Protein AF-A0A1I1V6S9-F1 (afdb_monomer_lite)

InterPro domains:
  IPR036291 NAD(P)-binding domain superfamily [SSF51735] (15-82)

Structure (mmCIF, N/CA/C/O backbone):
data_AF-A0A1I1V6S9-F1
#
_entry.id   AF-A0A1I1V6S9-F1
#
loop_
_atom_site.group_PDB
_atom_site.id
_atom_site.type_symbol
_atom_site.label_atom_id
_atom_site.label_alt_id
_atom_site.label_comp_id
_atom_site.label_asym_id
_atom_site.label_entity_id
_atom_site.label_seq_id
_atom_site.pdbx_PDB_ins_code
_atom_site.Cartn_x
_atom_site.Cartn_y
_atom_site.Cartn_z
_atom_site.occupancy
_atom_site.B_iso_or_equiv
_atom_site.auth_seq_id
_atom_site.auth_comp_id
_atom_site.auth_asym_id
_atom_site.auth_atom_id
_atom_site.pdbx_PDB_model_num
ATOM 1 N N . MET A 1 1 ? 2.808 35.049 -7.936 1.00 36.19 1 MET A N 1
ATOM 2 C CA . MET A 1 1 ? 3.731 34.401 -6.973 1.00 36.19 1 MET A CA 1
ATOM 3 C C . MET A 1 1 ? 2.894 33.623 -5.960 1.00 36.19 1 MET A C 1
ATOM 5 O O . MET A 1 1 ? 2.191 34.244 -5.174 1.00 36.19 1 MET A O 1
ATOM 9 N N . LEU A 1 2 ? 2.868 32.289 -6.036 1.00 33.31 2 LEU A N 1
ATOM 10 C CA . LEU A 1 2 ? 2.017 31.438 -5.190 1.00 33.31 2 LEU A CA 1
ATOM 11 C C . LEU A 1 2 ? 2.727 31.188 -3.841 1.00 33.31 2 LEU A C 1
ATOM 13 O O . LEU A 1 2 ? 3.791 30.573 -3.818 1.00 33.31 2 LEU A O 1
ATOM 17 N N . LYS A 1 3 ? 2.187 31.692 -2.721 1.00 38.97 3 LYS A N 1
ATOM 18 C CA . LYS A 1 3 ? 2.724 31.428 -1.370 1.00 38.97 3 LYS A CA 1
ATOM 19 C C . LYS A 1 3 ? 2.438 29.969 -0.991 1.00 38.97 3 LYS A C 1
ATOM 21 O O . LYS A 1 3 ? 1.308 29.648 -0.633 1.00 38.97 3 LYS A O 1
ATOM 26 N N . MET A 1 4 ? 3.449 29.100 -1.030 1.00 35.97 4 MET A N 1
ATOM 27 C CA . MET A 1 4 ? 3.361 27.790 -0.379 1.00 35.97 4 MET A CA 1
ATOM 28 C C . MET A 1 4 ? 3.280 27.991 1.140 1.00 35.97 4 MET A C 1
ATOM 30 O O . MET A 1 4 ? 4.189 28.552 1.750 1.00 35.97 4 MET A O 1
ATOM 34 N N . ARG A 1 5 ? 2.171 27.569 1.753 1.00 45.72 5 ARG A N 1
ATOM 35 C CA . ARG A 1 5 ? 2.029 27.483 3.211 1.00 45.72 5 ARG A CA 1
ATOM 36 C C . ARG A 1 5 ? 2.525 26.111 3.657 1.00 45.72 5 ARG A C 1
ATOM 38 O O . ARG A 1 5 ? 1.864 25.112 3.395 1.00 45.72 5 ARG A O 1
ATOM 45 N N . PHE A 1 6 ? 3.659 26.068 4.346 1.00 48.31 6 PHE A N 1
ATOM 46 C CA . PHE A 1 6 ? 4.072 24.885 5.093 1.00 48.31 6 PHE A CA 1
ATOM 47 C C . PHE A 1 6 ? 3.255 24.835 6.387 1.00 48.31 6 PHE A C 1
ATOM 49 O O . PHE A 1 6 ? 3.380 25.723 7.227 1.00 48.31 6 PHE A O 1
ATOM 56 N N . GLN A 1 7 ? 2.388 23.834 6.537 1.00 56.53 7 GLN A N 1
ATOM 57 C CA . GLN A 1 7 ? 1.788 23.531 7.834 1.00 56.53 7 GLN A CA 1
ATOM 58 C C . GLN A 1 7 ? 2.754 22.625 8.599 1.00 56.53 7 GLN A C 1
ATOM 60 O O . GLN A 1 7 ? 2.992 21.488 8.198 1.00 56.53 7 GLN A O 1
ATOM 65 N N . GLN A 1 8 ? 3.354 23.156 9.662 1.00 56.12 8 GLN A N 1
ATOM 66 C CA . GLN A 1 8 ? 4.227 22.413 10.567 1.00 56.12 8 GLN A CA 1
ATOM 67 C C . GLN A 1 8 ? 3.481 22.224 11.885 1.00 56.12 8 GLN A C 1
ATOM 69 O O . GLN A 1 8 ? 3.082 23.202 12.515 1.00 56.12 8 GLN A O 1
ATOM 74 N N . TYR A 1 9 ? 3.291 20.971 12.287 1.00 69.00 9 TYR A N 1
ATOM 75 C CA . TYR A 1 9 ? 2.664 20.619 13.554 1.00 69.00 9 TYR A CA 1
ATOM 76 C C . TYR A 1 9 ? 3.709 19.962 14.458 1.00 69.00 9 TYR A C 1
ATOM 78 O O . TYR A 1 9 ? 4.388 19.037 14.007 1.00 69.00 9 TYR A O 1
ATOM 86 N N . PRO A 1 10 ? 3.874 20.414 15.714 1.00 74.31 10 PRO A N 1
ATOM 87 C CA . PRO A 1 10 ? 4.758 19.743 16.654 1.00 74.31 10 PRO A CA 1
ATOM 88 C C . PRO A 1 10 ? 4.186 18.361 16.989 1.00 74.31 10 PRO A C 1
ATOM 90 O O . PRO A 1 10 ? 3.076 18.249 17.506 1.00 74.31 10 PRO A O 1
ATOM 93 N N . VAL A 1 11 ? 4.951 17.307 16.703 1.00 73.75 11 VAL A N 1
ATOM 94 C CA . VAL A 1 11 ? 4.567 15.920 16.989 1.00 73.75 11 VAL A CA 1
ATOM 95 C C . VAL A 1 11 ? 5.419 15.404 18.142 1.00 73.75 11 VAL A C 1
ATOM 97 O O . VAL A 1 11 ? 6.638 15.309 18.026 1.00 73.75 11 VAL A O 1
ATOM 100 N N . LYS A 1 12 ? 4.781 15.052 19.263 1.00 83.12 12 LYS A N 1
ATOM 101 C CA . LYS A 1 12 ? 5.429 14.280 20.331 1.00 83.12 12 LYS A CA 1
ATOM 102 C C . LYS A 1 12 ? 5.242 12.800 20.027 1.00 83.12 12 LYS A C 1
ATOM 104 O O . LYS A 1 12 ? 4.113 12.321 19.997 1.00 83.12 12 LYS A O 1
ATOM 109 N N . SER A 1 13 ? 6.337 12.090 19.789 1.00 81.88 13 SER A N 1
ATOM 110 C CA . SER A 1 13 ? 6.311 10.667 19.459 1.00 81.88 13 SER A CA 1
ATOM 111 C C . SER A 1 13 ? 7.499 9.943 20.078 1.00 81.88 13 SER A C 1
ATOM 113 O O . SER A 1 13 ? 8.559 10.529 20.276 1.00 81.88 13 SER A O 1
ATOM 115 N N . VAL A 1 14 ? 7.310 8.655 20.364 1.00 89.88 14 VAL A N 1
ATOM 116 C CA . VAL A 1 14 ? 8.384 7.723 20.748 1.00 89.88 14 VAL A CA 1
ATOM 117 C C . VAL A 1 14 ? 9.145 7.180 19.530 1.00 89.88 14 VAL A C 1
ATOM 119 O O . VAL A 1 14 ? 10.129 6.459 19.677 1.00 89.88 14 VAL A O 1
ATOM 122 N N . LEU A 1 15 ? 8.675 7.484 18.315 1.00 83.81 15 LEU A N 1
ATOM 123 C CA . LEU A 1 15 ? 9.312 7.079 17.066 1.00 83.81 15 LEU A CA 1
ATOM 124 C C . LEU A 1 15 ? 10.451 8.033 16.699 1.00 83.81 15 LEU A C 1
ATOM 126 O O . LEU A 1 15 ? 10.350 9.239 16.897 1.00 83.81 15 LEU A O 1
ATOM 130 N N . THR A 1 16 ? 11.507 7.487 16.097 1.00 87.75 16 THR A N 1
ATOM 131 C CA . THR A 1 16 ? 12.589 8.286 15.506 1.00 87.75 16 THR A CA 1
ATOM 132 C C . THR A 1 16 ? 12.096 9.060 14.284 1.00 87.75 16 THR A C 1
ATOM 134 O O . THR A 1 16 ? 11.149 8.627 13.624 1.00 87.75 16 THR A O 1
ATOM 137 N N . ASP A 1 17 ? 12.785 10.144 13.917 1.00 83.38 17 ASP A N 1
ATOM 138 C CA . ASP A 1 17 ? 12.426 10.988 12.765 1.00 83.38 17 ASP A CA 1
ATOM 139 C C . ASP A 1 17 ? 12.258 10.190 11.464 1.00 83.38 17 ASP A C 1
ATOM 141 O O . ASP A 1 17 ? 11.302 10.397 10.719 1.00 83.38 17 ASP A O 1
ATOM 145 N N . ILE A 1 18 ? 13.136 9.210 11.217 1.00 82.81 18 ILE A N 1
ATOM 146 C CA . ILE A 1 18 ? 13.072 8.335 10.032 1.00 82.81 18 ILE A CA 1
ATOM 147 C C . ILE A 1 18 ? 11.790 7.497 10.038 1.00 82.81 18 ILE A C 1
ATOM 149 O O . ILE A 1 18 ? 11.096 7.399 9.020 1.00 82.81 18 ILE A O 1
ATOM 153 N N . LYS A 1 19 ? 11.461 6.892 11.186 1.00 77.69 19 LYS A N 1
ATOM 154 C CA . LYS A 1 19 ? 10.240 6.094 11.327 1.00 77.69 19 LYS A CA 1
ATOM 155 C C . LYS A 1 19 ? 9.024 6.994 11.140 1.00 77.69 19 LYS A C 1
ATOM 157 O O . LYS A 1 19 ? 8.169 6.679 10.322 1.00 77.69 19 LYS A O 1
ATOM 162 N N . LEU A 1 20 ? 8.994 8.143 11.810 1.00 81.06 20 LEU A N 1
ATOM 163 C CA . LEU A 1 20 ? 7.896 9.103 11.737 1.00 81.06 20 LEU A CA 1
ATOM 164 C C . LEU A 1 20 ? 7.649 9.605 10.302 1.00 81.06 20 LEU A C 1
ATOM 166 O O . LEU A 1 20 ? 6.506 9.611 9.838 1.00 81.06 20 LEU A O 1
ATOM 170 N N . ALA A 1 21 ? 8.713 9.947 9.570 1.00 77.69 21 ALA A N 1
ATOM 171 C CA . ALA A 1 21 ? 8.630 10.409 8.185 1.00 77.69 21 ALA A CA 1
ATOM 172 C C . ALA A 1 21 ? 8.104 9.327 7.222 1.00 77.69 21 ALA A C 1
ATOM 174 O O . ALA A 1 21 ? 7.390 9.643 6.266 1.00 77.69 21 ALA A O 1
ATOM 175 N N . SER A 1 22 ? 8.412 8.055 7.493 1.00 77.31 22 SER A N 1
ATOM 176 C CA . SER A 1 22 ? 8.000 6.916 6.660 1.00 77.31 22 SER A CA 1
ATOM 177 C C . SER A 1 22 ? 6.48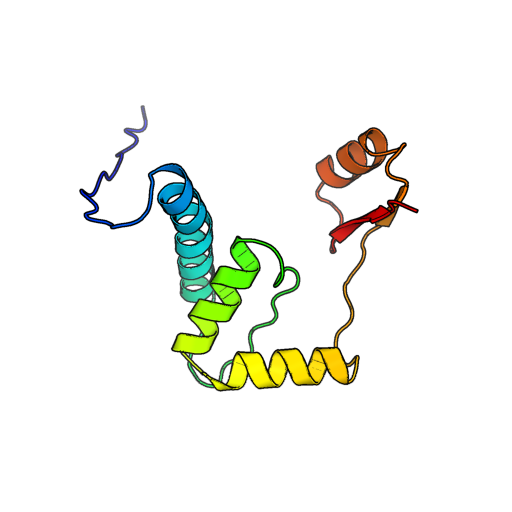5 6.671 6.699 1.00 77.31 22 SER A C 1
ATOM 179 O O . SER A 1 22 ? 5.891 6.323 5.676 1.00 77.31 22 SER A O 1
ATOM 181 N N . PHE A 1 23 ? 5.839 6.900 7.849 1.00 78.12 23 PHE A N 1
ATOM 182 C CA . PHE A 1 23 ? 4.383 6.765 7.986 1.00 78.12 23 PHE A CA 1
ATOM 183 C C . PHE A 1 23 ? 3.644 7.957 7.380 1.00 78.12 23 PHE A C 1
ATOM 185 O O . PHE A 1 23 ? 2.691 7.777 6.622 1.00 78.12 23 PHE A O 1
ATOM 192 N N . PHE A 1 24 ? 4.097 9.180 7.671 1.00 79.88 24 PHE A N 1
ATOM 193 C CA . PHE A 1 24 ? 3.330 10.389 7.364 1.00 79.88 24 PHE A CA 1
ATOM 194 C C . PHE A 1 24 ? 2.944 10.487 5.883 1.00 79.88 24 PHE A C 1
ATOM 196 O O . PHE A 1 24 ? 1.785 10.730 5.554 1.00 79.88 24 PHE A O 1
ATOM 203 N N . ARG A 1 25 ? 3.893 10.232 4.974 1.00 81.12 25 ARG A N 1
ATOM 204 C CA . ARG A 1 25 ? 3.651 10.317 3.525 1.00 81.12 25 ARG A CA 1
ATOM 205 C C . ARG A 1 25 ? 2.612 9.315 3.027 1.00 81.12 25 ARG A C 1
ATOM 207 O O . ARG A 1 25 ? 1.782 9.677 2.196 1.00 81.12 25 ARG A O 1
ATOM 214 N N . SER A 1 26 ? 2.661 8.083 3.519 1.00 85.62 26 SER A N 1
ATOM 215 C CA . SER A 1 26 ? 1.763 7.014 3.083 1.00 85.62 26 SER A CA 1
ATOM 216 C C . SER A 1 26 ? 0.359 7.179 3.660 1.00 85.62 26 SER A C 1
ATOM 218 O O . SER A 1 26 ? -0.608 7.133 2.906 1.00 85.62 26 SER A O 1
ATOM 220 N N . TYR A 1 27 ? 0.242 7.455 4.962 1.00 87.25 27 TYR A N 1
ATOM 221 C CA . TYR A 1 27 ? -1.056 7.533 5.645 1.00 87.25 27 TYR A CA 1
ATOM 222 C C . TYR A 1 27 ? -1.845 8.775 5.243 1.00 87.25 27 TYR A C 1
ATOM 224 O O . TYR A 1 27 ? -3.021 8.657 4.925 1.00 87.25 27 TYR A O 1
ATOM 232 N N . THR A 1 28 ? -1.201 9.943 5.149 1.00 82.56 28 THR A N 1
ATOM 233 C CA . THR A 1 28 ? -1.893 11.162 4.687 1.00 82.56 28 THR A CA 1
ATOM 234 C C . THR A 1 28 ? -2.354 11.041 3.237 1.00 82.56 28 THR A C 1
ATOM 236 O O . THR A 1 28 ? -3.410 11.549 2.867 1.00 82.56 28 THR A O 1
ATOM 239 N N . THR A 1 29 ? -1.587 10.355 2.387 1.00 85.75 29 THR A N 1
ATOM 240 C CA . THR A 1 29 ? -2.004 10.102 1.005 1.00 85.75 29 THR A CA 1
ATOM 241 C C . THR A 1 29 ? -3.171 9.111 0.966 1.00 85.75 29 THR A C 1
ATOM 243 O O . THR A 1 29 ? -4.149 9.380 0.274 1.00 85.75 29 THR A O 1
ATOM 246 N N . ALA A 1 30 ? -3.105 8.013 1.725 1.00 86.00 30 ALA A N 1
ATOM 247 C CA . ALA A 1 30 ? -4.178 7.022 1.810 1.00 86.00 30 ALA A CA 1
ATOM 248 C C . ALA A 1 30 ? -5.486 7.637 2.332 1.00 86.00 30 ALA A C 1
ATOM 250 O O . ALA A 1 30 ? -6.526 7.485 1.700 1.00 86.00 30 ALA A O 1
ATOM 251 N N . GLU A 1 31 ? -5.430 8.409 3.419 1.00 84.56 31 GLU A N 1
ATOM 252 C CA . GLU A 1 31 ? -6.581 9.124 3.982 1.00 84.56 31 GLU A CA 1
ATOM 253 C C . GLU A 1 31 ? -7.220 10.066 2.952 1.00 84.56 31 GLU A C 1
ATOM 255 O O . GLU A 1 31 ? -8.438 10.059 2.768 1.00 84.56 31 GLU A O 1
ATOM 260 N N . ASN A 1 32 ? -6.403 10.828 2.215 1.00 82.69 32 ASN A N 1
ATOM 261 C CA . ASN A 1 32 ? -6.896 11.698 1.148 1.00 82.69 32 ASN A CA 1
ATOM 262 C C . ASN A 1 32 ? -7.582 10.911 0.022 1.00 82.69 32 ASN A C 1
ATOM 264 O O . ASN A 1 32 ? -8.589 11.378 -0.513 1.00 82.69 32 ASN A O 1
ATOM 268 N N . LEU A 1 33 ? -7.050 9.746 -0.363 1.00 83.94 33 LEU A N 1
ATOM 269 C CA . LEU A 1 33 ? -7.654 8.895 -1.392 1.00 83.94 33 LEU A CA 1
ATOM 270 C C . LEU A 1 33 ? -8.990 8.316 -0.921 1.00 83.94 33 LEU A C 1
ATOM 272 O O . LEU A 1 33 ? -9.983 8.468 -1.629 1.00 83.94 33 LEU A O 1
ATOM 276 N N . LEU A 1 34 ? -9.036 7.737 0.281 1.00 82.31 34 LEU A N 1
ATOM 277 C CA . LEU A 1 34 ? -10.256 7.161 0.859 1.00 82.31 34 LEU A CA 1
ATOM 278 C C . LEU A 1 34 ? -11.343 8.227 1.059 1.00 82.31 34 LEU A C 1
ATOM 280 O O . LEU A 1 34 ? -12.499 8.003 0.703 1.00 82.31 34 LEU A O 1
ATOM 284 N N . THR A 1 35 ? -10.960 9.414 1.539 1.00 78.94 35 THR A N 1
ATOM 285 C CA . THR A 1 35 ? -11.876 10.555 1.703 1.00 78.94 35 THR A CA 1
ATOM 286 C C . THR A 1 35 ? -12.440 11.014 0.360 1.00 78.94 35 THR A C 1
ATOM 288 O O . THR A 1 35 ? -13.644 11.218 0.234 1.00 78.94 35 THR A O 1
ATOM 291 N N . ARG A 1 36 ? -11.597 11.158 -0.673 1.00 75.81 36 ARG A N 1
ATOM 292 C CA . ARG A 1 36 ? -12.047 11.576 -2.016 1.00 75.81 36 ARG A CA 1
ATOM 293 C C . ARG A 1 36 ? -12.909 10.525 -2.703 1.00 75.81 36 ARG A C 1
ATOM 295 O O . ARG A 1 36 ? -13.832 10.890 -3.421 1.00 75.81 36 ARG A O 1
ATOM 302 N N . ALA A 1 37 ? -12.608 9.248 -2.484 1.00 78.12 37 ALA A N 1
ATOM 303 C CA . ALA A 1 37 ? -13.429 8.133 -2.940 1.00 78.12 37 ALA A CA 1
ATOM 304 C C . ALA A 1 37 ? -14.718 7.971 -2.113 1.00 78.12 37 ALA A C 1
ATOM 306 O O . ALA A 1 37 ? -15.546 7.131 -2.452 1.00 78.12 37 ALA A O 1
ATOM 307 N N . ALA A 1 38 ? -14.892 8.777 -1.055 1.00 80.44 38 ALA A N 1
ATOM 308 C CA . ALA A 1 38 ? -16.030 8.756 -0.145 1.00 80.44 38 ALA A CA 1
ATOM 309 C C . ALA A 1 38 ? -16.316 7.357 0.422 1.00 80.44 38 ALA A C 1
ATOM 311 O O . ALA A 1 38 ? -17.476 6.975 0.575 1.00 80.44 38 ALA A O 1
ATOM 312 N N . VAL A 1 39 ? -15.264 6.596 0.744 1.00 77.38 39 VAL A N 1
ATOM 313 C CA . VAL A 1 39 ? -15.394 5.234 1.281 1.00 77.38 39 VAL A CA 1
ATOM 314 C C . VAL A 1 39 ? -16.214 5.256 2.572 1.00 77.38 39 VAL A C 1
ATOM 316 O O . VAL A 1 39 ? -15.929 6.032 3.482 1.00 77.38 39 VAL A O 1
ATOM 319 N N . GLN A 1 40 ? -17.239 4.407 2.634 1.00 75.75 40 GLN A N 1
ATOM 320 C CA . GLN A 1 40 ? -18.121 4.225 3.789 1.00 75.75 40 GLN A CA 1
ATOM 321 C C . GLN A 1 40 ? -18.011 2.790 4.310 1.00 75.75 40 GLN A C 1
ATOM 323 O O . GLN A 1 40 ? -17.589 1.894 3.576 1.00 75.75 40 GLN A O 1
ATOM 328 N N . ALA A 1 41 ? -18.446 2.570 5.552 1.00 75.38 41 ALA A N 1
ATOM 329 C CA . ALA A 1 41 ? -18.655 1.223 6.075 1.00 75.38 41 ALA A CA 1
ATOM 330 C C . ALA A 1 41 ? -19.678 0.459 5.210 1.00 75.38 41 ALA A C 1
ATOM 332 O O . ALA A 1 41 ? -20.699 1.022 4.804 1.00 75.38 41 ALA A O 1
ATOM 333 N N . GLY A 1 42 ? -19.389 -0.807 4.912 1.00 72.19 42 GLY A N 1
ATOM 334 C CA . GLY A 1 42 ? -20.126 -1.650 3.966 1.00 72.19 42 GLY A CA 1
ATOM 335 C C . GLY A 1 42 ? -19.711 -1.452 2.501 1.00 72.19 42 GLY A C 1
ATOM 336 O O . GLY A 1 42 ? -20.286 -2.073 1.605 1.00 72.19 42 GLY A O 1
ATOM 337 N N . GLY A 1 43 ? -18.744 -0.570 2.228 1.00 66.56 43 GLY A N 1
ATOM 338 C CA . GLY A 1 43 ? -18.219 -0.302 0.893 1.00 66.56 43 GLY A CA 1
ATOM 339 C C . GLY A 1 43 ? -17.085 -1.255 0.514 1.00 66.56 43 GLY A C 1
ATOM 340 O O . GLY A 1 43 ? -16.196 -1.547 1.305 1.00 66.56 43 GLY A O 1
ATOM 341 N N . THR A 1 44 ? -17.058 -1.715 -0.737 1.00 67.75 44 THR A N 1
ATOM 342 C CA . THR A 1 44 ? -15.935 -2.524 -1.235 1.00 67.75 44 THR A CA 1
ATOM 343 C C . THR A 1 44 ? -14.820 -1.629 -1.777 1.00 67.75 44 THR A C 1
ATOM 345 O O . THR A 1 44 ? -15.048 -0.839 -2.692 1.00 67.75 44 THR A O 1
ATOM 348 N N . VAL A 1 45 ? -13.599 -1.796 -1.259 1.00 69.06 45 VAL A N 1
ATOM 349 C CA . VAL A 1 45 ? -12.384 -1.115 -1.738 1.00 69.06 45 VAL A CA 1
ATOM 350 C C . VAL A 1 45 ? -11.461 -2.129 -2.418 1.00 69.06 45 VAL A C 1
ATOM 352 O O . VAL A 1 45 ? -11.182 -3.190 -1.862 1.00 69.06 45 VAL A O 1
ATOM 355 N N . LEU A 1 46 ? -10.972 -1.805 -3.619 1.00 72.81 46 LEU A N 1
ATOM 356 C CA . LEU A 1 46 ? -9.968 -2.599 -4.333 1.00 72.81 46 LEU A CA 1
ATOM 357 C C . LEU A 1 46 ? -8.612 -1.886 -4.305 1.00 72.81 46 LEU A C 1
ATOM 359 O O . LEU A 1 46 ? -8.444 -0.845 -4.934 1.00 72.81 46 LEU A O 1
ATOM 363 N N . GLU A 1 47 ? -7.632 -2.496 -3.641 1.00 75.81 47 GLU A N 1
ATOM 364 C CA . GLU A 1 47 ? -6.252 -2.006 -3.570 1.00 75.81 47 GLU A CA 1
ATOM 365 C C . GLU A 1 47 ? -5.316 -2.875 -4.420 1.00 75.81 47 GLU A C 1
ATOM 367 O O . GLU A 1 47 ? -4.902 -3.963 -4.018 1.00 75.81 47 GLU A O 1
ATOM 372 N N . THR A 1 48 ? -4.920 -2.386 -5.597 1.00 69.44 48 THR A N 1
ATOM 373 C CA . THR A 1 48 ? -3.997 -3.095 -6.514 1.00 69.44 48 THR A CA 1
ATOM 374 C C . THR A 1 48 ? -2.528 -3.048 -6.053 1.00 69.44 48 THR A C 1
ATOM 376 O O . THR A 1 48 ? -1.648 -3.694 -6.628 1.00 69.44 48 THR A O 1
ATOM 379 N N . GLY A 1 49 ? -2.251 -2.315 -4.970 1.00 77.62 49 GLY A N 1
ATOM 380 C CA . GLY A 1 49 ? -0.924 -2.070 -4.408 1.00 77.62 49 GLY A CA 1
ATOM 381 C C . GLY A 1 49 ? -0.793 -2.361 -2.912 1.00 77.62 49 GLY A C 1
ATOM 382 O O . GLY A 1 49 ? 0.106 -1.800 -2.296 1.00 77.62 49 GLY A O 1
ATOM 383 N N . ALA A 1 50 ? -1.630 -3.224 -2.325 1.00 79.75 50 ALA A N 1
ATOM 384 C CA . ALA A 1 50 ? -1.751 -3.416 -0.868 1.00 79.75 50 ALA A CA 1
ATOM 385 C C . ALA A 1 50 ? -0.436 -3.671 -0.088 1.00 79.75 50 ALA A C 1
ATOM 387 O O . ALA A 1 50 ? -0.371 -3.404 1.107 1.00 79.75 50 ALA A O 1
ATOM 388 N N . SER A 1 51 ? 0.625 -4.166 -0.736 1.00 79.56 51 SER A N 1
ATOM 389 C CA . SER A 1 51 ? 1.918 -4.444 -0.093 1.00 79.56 51 SER A CA 1
ATOM 390 C C . SER A 1 51 ? 2.867 -3.241 0.013 1.00 79.56 51 SER A C 1
ATOM 392 O O . SER A 1 51 ? 3.859 -3.318 0.736 1.00 79.56 51 SER A O 1
ATOM 394 N N . CYS A 1 52 ? 2.622 -2.142 -0.710 1.00 81.81 52 CYS A N 1
ATOM 395 C CA . CYS A 1 52 ? 3.476 -0.952 -0.647 1.00 81.81 52 CYS A CA 1
ATOM 396 C C . CYS A 1 52 ? 3.063 -0.038 0.516 1.00 81.81 52 CYS A C 1
ATOM 398 O O . CYS A 1 52 ? 1.976 -0.189 1.059 1.00 81.81 52 CYS A O 1
ATOM 400 N N . GLY A 1 53 ? 3.898 0.938 0.893 1.00 85.81 53 GLY A N 1
ATOM 401 C CA . GLY A 1 53 ? 3.611 1.812 2.041 1.00 85.81 53 GLY A CA 1
ATOM 402 C C . GLY A 1 53 ? 2.246 2.509 1.973 1.00 85.81 53 GLY A C 1
ATOM 403 O O . GLY A 1 53 ? 1.546 2.571 2.977 1.00 85.81 53 GLY A O 1
ATOM 404 N N . LEU A 1 54 ? 1.840 2.983 0.788 1.00 88.56 54 LEU A N 1
ATOM 405 C CA . LEU A 1 54 ? 0.515 3.573 0.573 1.00 88.56 54 LEU A CA 1
ATOM 406 C C . LEU A 1 54 ? -0.600 2.527 0.682 1.00 88.56 54 LEU A C 1
ATOM 408 O O . LEU A 1 54 ? -1.591 2.774 1.359 1.00 88.56 54 LEU A O 1
ATOM 412 N N . GLY A 1 55 ? -0.437 1.377 0.022 1.00 85.69 55 GLY A N 1
ATOM 413 C CA . GLY A 1 55 ? -1.459 0.334 -0.017 1.00 85.69 55 GLY A CA 1
ATOM 414 C C . GLY A 1 55 ? -1.691 -0.307 1.347 1.00 85.69 55 GLY A C 1
ATOM 415 O O . GLY A 1 55 ? -2.834 -0.522 1.732 1.00 85.69 55 GLY A O 1
ATOM 416 N N . SER A 1 56 ? -0.634 -0.537 2.125 1.00 85.88 56 SER A N 1
ATOM 417 C CA . SER A 1 56 ? -0.766 -1.065 3.484 1.00 85.88 56 SER A CA 1
ATOM 418 C C . SER A 1 56 ? -1.419 -0.046 4.416 1.00 85.88 56 SER A C 1
ATOM 420 O O . SER A 1 56 ? -2.270 -0.420 5.221 1.00 85.88 56 SER A O 1
ATOM 422 N N . ALA A 1 57 ? -1.103 1.244 4.261 1.00 88.00 57 ALA A N 1
ATOM 423 C CA . ALA A 1 57 ? -1.789 2.314 4.978 1.00 88.00 57 ALA A CA 1
ATOM 424 C C . ALA A 1 57 ? -3.280 2.391 4.601 1.00 88.00 57 ALA A C 1
ATOM 426 O O . ALA A 1 57 ? -4.122 2.504 5.488 1.00 88.00 57 ALA A O 1
ATOM 427 N N . ALA A 1 58 ? -3.620 2.278 3.313 1.00 85.88 58 ALA A N 1
ATOM 428 C CA . ALA A 1 58 ? -5.004 2.281 2.841 1.00 85.88 58 ALA A CA 1
ATOM 429 C C . ALA A 1 58 ? -5.801 1.085 3.377 1.00 85.88 58 ALA A C 1
ATOM 431 O O . ALA A 1 58 ? -6.897 1.279 3.895 1.00 85.88 58 ALA A O 1
ATOM 432 N N . VAL A 1 59 ? -5.227 -0.124 3.350 1.00 85.56 59 VAL A N 1
ATOM 433 C CA . VAL A 1 59 ? -5.852 -1.324 3.932 1.00 85.56 59 VAL A CA 1
ATOM 434 C C . VAL A 1 59 ? -6.092 -1.147 5.430 1.00 85.56 59 VAL A C 1
ATOM 436 O O . VAL A 1 59 ? -7.182 -1.442 5.910 1.00 85.56 59 VAL A O 1
ATOM 439 N N . GLN A 1 60 ? -5.107 -0.640 6.176 1.00 87.25 60 GLN A N 1
ATOM 440 C CA . GLN A 1 60 ? -5.258 -0.423 7.617 1.00 87.25 60 GLN A CA 1
ATOM 441 C C . GLN A 1 60 ? -6.312 0.641 7.941 1.00 87.25 60 GLN A C 1
ATOM 443 O O . GLN A 1 60 ? -7.115 0.438 8.847 1.00 87.25 60 GLN A O 1
ATOM 448 N N . LEU A 1 61 ? -6.344 1.752 7.203 1.00 85.12 61 LEU A N 1
ATOM 449 C CA . LEU A 1 61 ? -7.357 2.796 7.386 1.00 85.12 61 LEU A CA 1
ATOM 450 C C . LEU A 1 61 ? -8.759 2.303 7.002 1.00 85.12 61 LEU A C 1
ATOM 452 O O . LEU A 1 61 ? -9.716 2.584 7.717 1.00 85.12 61 LEU A O 1
ATOM 456 N N . ALA A 1 62 ? -8.885 1.520 5.928 1.00 82.88 62 ALA A N 1
ATOM 457 C CA . ALA A 1 62 ? -10.148 0.888 5.554 1.00 82.88 62 ALA A CA 1
ATOM 458 C C . ALA A 1 62 ? -10.616 -0.118 6.620 1.00 82.88 62 ALA A C 1
ATOM 460 O O . ALA A 1 62 ? -11.800 -0.155 6.937 1.00 82.88 62 ALA A O 1
ATOM 461 N N . ALA A 1 63 ? -9.697 -0.862 7.244 1.00 82.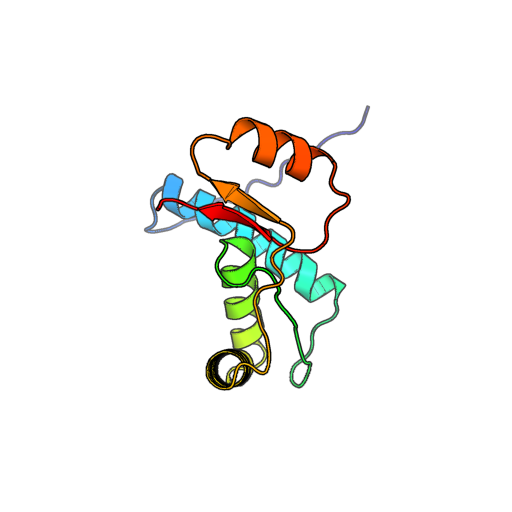75 63 ALA A N 1
ATOM 462 C CA . ALA A 1 63 ? -10.016 -1.783 8.337 1.00 82.75 63 ALA A CA 1
ATOM 463 C C . ALA A 1 63 ? -10.543 -1.076 9.601 1.00 82.75 63 ALA A C 1
ATOM 465 O O . ALA A 1 63 ? -11.329 -1.659 10.344 1.00 82.75 63 ALA A O 1
ATOM 466 N N . VAL A 1 64 ? -10.136 0.176 9.851 1.00 82.62 64 VAL A N 1
ATOM 467 C CA . VAL A 1 64 ? -10.704 1.000 10.937 1.00 82.62 64 VAL A CA 1
ATOM 468 C C . VAL A 1 64 ? -12.171 1.349 10.657 1.00 82.62 64 VAL A C 1
ATOM 470 O O . VAL A 1 64 ? -12.958 1.436 11.597 1.00 82.62 64 VAL A O 1
ATOM 473 N N . LEU A 1 65 ? -12.545 1.533 9.386 1.00 71.50 65 LEU A N 1
ATOM 474 C CA . LEU A 1 65 ? -13.932 1.779 8.974 1.00 71.50 65 LEU A CA 1
ATOM 475 C C . LEU A 1 65 ? -14.762 0.487 8.959 1.00 71.50 65 LEU A C 1
ATOM 477 O O . LEU A 1 65 ? -15.930 0.509 9.340 1.00 71.50 65 LEU A O 1
ATOM 481 N N . GLU A 1 66 ? -14.161 -0.628 8.535 1.00 74.50 66 GLU A N 1
ATOM 482 C CA . GLU A 1 66 ? -14.807 -1.937 8.452 1.00 74.50 66 GLU A CA 1
ATOM 483 C C . GLU A 1 66 ? -13.792 -3.075 8.690 1.00 74.50 66 GLU A C 1
ATOM 485 O O . GLU A 1 66 ? -13.018 -3.419 7.792 1.00 74.50 66 GLU A O 1
ATOM 490 N N . PRO A 1 67 ? -13.791 -3.709 9.878 1.00 72.81 67 PRO A N 1
ATOM 491 C CA . PRO A 1 67 ? -12.791 -4.718 10.246 1.00 72.81 67 PRO A CA 1
ATOM 492 C C . PRO A 1 67 ? -12.725 -5.927 9.301 1.00 72.81 67 PRO A C 1
ATOM 494 O O . PRO A 1 67 ? -11.671 -6.549 9.149 1.00 72.81 67 PRO A O 1
ATOM 497 N N . GLU A 1 68 ? -13.838 -6.256 8.642 1.00 73.06 68 GLU A N 1
ATOM 498 C CA . GLU A 1 68 ? -13.951 -7.417 7.756 1.00 73.06 68 GLU A CA 1
ATOM 499 C C . GLU A 1 68 ? -13.250 -7.226 6.402 1.00 73.06 68 GLU A C 1
ATOM 501 O O . GLU A 1 68 ? -12.951 -8.217 5.734 1.00 73.06 68 GLU A O 1
ATOM 506 N N . VAL A 1 69 ? -12.897 -5.991 6.007 1.00 73.50 69 VAL A N 1
ATOM 507 C CA . VAL A 1 69 ? -12.195 -5.705 4.736 1.00 73.50 69 VAL A CA 1
ATOM 508 C C . VAL A 1 69 ? -10.922 -6.537 4.581 1.00 73.50 69 VAL A C 1
ATOM 510 O O . VAL A 1 69 ? -10.654 -7.065 3.500 1.00 73.50 69 VAL A O 1
ATOM 513 N N . VAL A 1 70 ? -10.148 -6.700 5.657 1.00 69.75 70 VAL A N 1
ATOM 514 C CA . VAL A 1 70 ? -8.891 -7.464 5.619 1.00 69.75 70 VAL A CA 1
ATOM 515 C C . VAL A 1 70 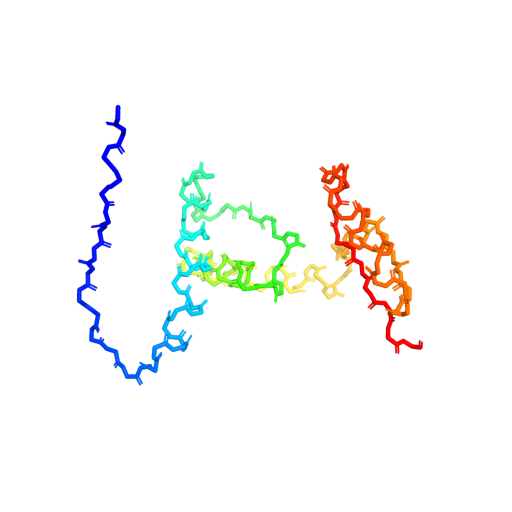? -9.173 -8.951 5.433 1.00 69.75 70 VAL A C 1
ATOM 517 O O . VAL A 1 70 ? -8.528 -9.594 4.609 1.00 69.75 70 VAL A O 1
ATOM 520 N N . VAL A 1 71 ? -10.163 -9.487 6.149 1.00 71.12 71 VAL A N 1
ATOM 521 C CA . VAL A 1 71 ? -10.562 -10.900 6.056 1.00 71.12 71 VAL A CA 1
ATOM 522 C C . VAL A 1 71 ? -11.087 -11.213 4.654 1.00 71.12 71 VAL A C 1
ATOM 524 O O . VAL A 1 71 ? -10.694 -12.213 4.053 1.00 71.12 71 VAL A O 1
ATOM 527 N N . HIS A 1 72 ? -11.911 -10.329 4.088 1.00 76.94 72 HIS A N 1
ATOM 528 C CA . HIS A 1 72 ? -12.421 -10.468 2.727 1.00 76.94 72 HIS A CA 1
ATOM 529 C C . HIS A 1 72 ? -11.309 -10.386 1.677 1.00 76.94 72 HIS A C 1
ATOM 531 O O . HIS A 1 72 ? -11.271 -11.225 0.773 1.00 76.94 72 HIS A O 1
ATOM 537 N N . LEU A 1 73 ? -10.386 -9.427 1.794 1.00 70.12 73 LEU A N 1
ATOM 538 C CA . LEU A 1 73 ? -9.256 -9.289 0.873 1.00 70.12 73 LEU A CA 1
ATOM 539 C C . LEU A 1 73 ? -8.348 -10.524 0.911 1.00 70.12 73 LEU A C 1
ATOM 541 O O . LEU A 1 73 ? -8.036 -11.080 -0.142 1.00 70.12 73 LEU A O 1
ATOM 545 N N . VAL A 1 74 ? -7.972 -10.981 2.109 1.00 73.00 74 VAL A N 1
ATOM 546 C CA . VAL A 1 74 ? -7.148 -12.186 2.295 1.00 73.00 74 VAL A CA 1
ATOM 547 C C . VAL A 1 74 ? -7.856 -13.407 1.721 1.00 73.00 74 VAL A C 1
ATOM 549 O O . VAL A 1 74 ? -7.274 -14.098 0.890 1.00 73.00 74 VAL A O 1
ATOM 552 N N . GLY A 1 75 ? -9.132 -13.619 2.051 1.00 75.19 75 GLY A N 1
ATOM 553 C CA . GLY A 1 75 ? -9.889 -14.755 1.526 1.00 75.19 75 GLY A CA 1
ATOM 554 C C . GLY A 1 75 ? -9.976 -14.758 -0.004 1.00 75.19 75 GLY A C 1
ATOM 555 O O . GLY A 1 75 ? -9.913 -15.819 -0.622 1.00 75.19 75 GLY A O 1
ATOM 556 N N . ARG A 1 76 ? -10.079 -13.585 -0.642 1.00 77.81 76 ARG A N 1
ATOM 557 C CA . ARG A 1 76 ? -10.063 -13.467 -2.111 1.00 77.81 76 ARG A CA 1
ATOM 558 C C . ARG A 1 76 ? -8.686 -13.754 -2.712 1.00 77.81 76 ARG A C 1
ATOM 560 O O . ARG A 1 76 ? -8.621 -14.336 -3.791 1.00 77.81 76 ARG A O 1
ATOM 567 N N . ILE A 1 77 ? -7.603 -13.379 -2.031 1.00 73.50 77 ILE A N 1
ATOM 568 C CA . ILE A 1 77 ? -6.231 -13.719 -2.442 1.00 73.50 77 ILE A CA 1
ATOM 569 C C . ILE A 1 77 ? -6.005 -15.233 -2.323 1.00 73.50 77 ILE A C 1
ATOM 571 O O . ILE A 1 77 ? -5.530 -15.857 -3.270 1.00 73.50 77 ILE A O 1
ATOM 575 N N . GLU A 1 78 ? -6.392 -15.839 -1.199 1.00 77.44 78 GLU A N 1
ATOM 576 C CA . GLU A 1 78 ? -6.238 -17.279 -0.947 1.00 77.44 78 GLU A CA 1
ATOM 577 C C . GLU A 1 78 ? -7.038 -18.131 -1.939 1.00 77.44 78 GLU A C 1
ATOM 579 O O . GLU A 1 78 ? -6.523 -19.121 -2.462 1.00 77.44 78 GLU A O 1
ATOM 584 N N . ARG A 1 79 ? -8.268 -17.713 -2.269 1.00 85.19 79 ARG A N 1
ATOM 585 C CA . ARG A 1 79 ? -9.096 -18.350 -3.309 1.00 85.19 79 ARG A CA 1
ATOM 586 C C . ARG A 1 79 ? -8.642 -18.051 -4.738 1.00 85.19 79 ARG A C 1
ATOM 588 O O . ARG A 1 79 ? -9.181 -18.639 -5.670 1.00 85.19 79 ARG A O 1
ATOM 595 N N . ARG A 1 80 ? -7.647 -17.175 -4.922 1.00 77.56 80 ARG A N 1
ATOM 596 C CA . ARG A 1 80 ? -7.187 -16.672 -6.229 1.00 77.56 80 ARG A CA 1
ATOM 597 C C . ARG A 1 80 ? -8.280 -15.955 -7.035 1.00 77.56 80 ARG A C 1
ATOM 599 O O . ARG A 1 80 ? -8.166 -15.836 -8.251 1.00 77.56 80 ARG A O 1
ATOM 606 N N . ASP A 1 81 ? -9.293 -15.413 -6.356 1.00 77.94 81 ASP A N 1
ATOM 607 C CA . ASP A 1 81 ? -10.340 -14.568 -6.954 1.00 77.94 81 ASP A CA 1
ATOM 608 C C . ASP A 1 81 ? -9.765 -13.231 -7.461 1.00 77.94 81 ASP A C 1
ATOM 610 O O . ASP A 1 81 ? -10.391 -12.526 -8.254 1.00 77.94 81 ASP A O 1
ATOM 614 N N . ILE A 1 82 ? -8.598 -12.838 -6.940 1.00 68.31 82 ILE A N 1
ATOM 615 C CA . ILE A 1 82 ? -7.843 -11.648 -7.330 1.00 68.31 82 ILE A CA 1
ATOM 616 C C . ILE A 1 82 ? -6.383 -12.068 -7.517 1.00 68.31 82 ILE A C 1
ATOM 618 O O . ILE A 1 82 ? -5.776 -12.628 -6.604 1.00 68.31 82 ILE A O 1
ATOM 622 N N . ALA A 1 83 ? -5.813 -11.768 -8.683 1.00 66.44 83 ALA A N 1
ATOM 623 C CA . ALA A 1 83 ? -4.396 -11.958 -8.977 1.00 66.44 83 ALA A CA 1
ATOM 624 C C . ALA A 1 83 ? -3.684 -10.598 -9.092 1.00 66.44 83 ALA A C 1
ATOM 626 O O . ALA A 1 83 ? -4.323 -9.605 -9.460 1.00 66.44 83 ALA A O 1
ATOM 627 N N . PRO A 1 84 ? -2.373 -10.525 -8.793 1.00 65.19 84 PRO A N 1
ATOM 628 C CA . PRO A 1 84 ? -1.571 -9.357 -9.128 1.00 65.19 84 PRO A CA 1
ATOM 629 C C . PRO A 1 84 ? -1.693 -9.066 -10.623 1.00 65.19 84 PRO A C 1
ATOM 631 O O . PRO A 1 84 ? -1.530 -9.959 -11.452 1.00 65.19 84 PRO A O 1
ATOM 634 N N . LEU A 1 85 ? -2.004 -7.818 -10.964 1.00 69.94 85 LEU A N 1
ATOM 635 C CA . LEU A 1 85 ? -1.921 -7.377 -12.346 1.00 69.94 85 LEU A CA 1
ATOM 636 C C . LEU A 1 85 ? -0.460 -7.008 -12.613 1.00 69.94 85 LEU A C 1
ATOM 638 O O . LEU A 1 85 ? -0.018 -5.913 -12.251 1.00 69.94 85 LEU A O 1
ATOM 642 N N . ASP A 1 86 ? 0.292 -7.940 -13.184 1.00 69.94 86 ASP A N 1
ATOM 643 C CA . ASP A 1 86 ? 1.659 -7.685 -13.626 1.00 69.94 86 ASP A CA 1
ATOM 644 C C . ASP A 1 86 ? 1.594 -7.020 -15.000 1.00 69.94 86 ASP A C 1
ATOM 646 O O . ASP A 1 86 ? 1.018 -7.558 -15.945 1.00 69.94 86 ASP A O 1
ATOM 650 N N . ALA A 1 87 ? 2.134 -5.808 -15.090 1.00 68.50 87 ALA A N 1
ATOM 651 C CA . ALA A 1 87 ? 2.186 -5.077 -16.348 1.00 68.50 87 ALA A CA 1
ATOM 652 C C . ALA A 1 87 ? 3.288 -5.635 -17.255 1.00 68.50 87 ALA A C 1
ATOM 654 O O . ALA A 1 87 ? 3.101 -5.761 -18.461 1.00 68.50 87 ALA A O 1
ATOM 655 N N . GLU A 1 88 ? 4.435 -5.961 -16.659 1.00 81.81 88 GLU A N 1
ATOM 656 C CA . GLU A 1 88 ? 5.594 -6.547 -17.326 1.00 81.81 88 GLU A CA 1
ATOM 657 C C . GLU A 1 88 ? 6.596 -7.024 -16.267 1.00 81.81 88 GLU A C 1
ATOM 659 O O . GLU A 1 88 ? 6.759 -6.375 -15.226 1.00 81.81 88 GLU A O 1
ATOM 664 N N . THR A 1 89 ? 7.301 -8.118 -16.552 1.00 84.88 89 THR A N 1
ATOM 665 C CA . THR A 1 89 ? 8.352 -8.666 -15.686 1.00 84.88 89 THR A CA 1
ATOM 666 C C . THR A 1 89 ? 9.696 -8.566 -16.394 1.00 84.88 89 THR A C 1
ATOM 668 O O . THR A 1 89 ? 9.840 -9.038 -17.519 1.00 84.88 89 THR A O 1
ATOM 671 N N . PHE A 1 90 ? 10.685 -7.979 -15.725 1.00 87.88 90 PHE A N 1
ATOM 672 C CA . PHE A 1 90 ? 12.048 -7.821 -16.227 1.00 87.88 90 PHE A CA 1
ATOM 673 C C . PHE A 1 90 ? 13.034 -8.542 -15.310 1.00 87.88 90 PHE A C 1
ATOM 675 O O . PHE A 1 90 ? 12.885 -8.462 -14.092 1.00 87.88 90 PHE A O 1
ATOM 682 N N . PRO A 1 91 ? 14.087 -9.184 -15.835 1.00 91.19 91 PRO A N 1
ATOM 683 C CA . PRO A 1 91 ? 15.162 -9.675 -14.985 1.00 91.19 91 PRO A CA 1
ATOM 684 C C . PRO A 1 91 ? 15.906 -8.495 -14.338 1.00 91.19 91 PRO A C 1
ATOM 686 O O . PRO A 1 91 ? 16.047 -7.431 -14.942 1.00 91.19 91 PRO A O 1
ATOM 689 N N . MET A 1 92 ? 16.444 -8.678 -13.130 1.00 90.12 92 MET A N 1
ATOM 690 C CA . MET A 1 92 ? 17.096 -7.608 -12.353 1.00 90.12 92 MET A CA 1
ATOM 691 C C . MET A 1 92 ? 18.212 -6.883 -13.121 1.00 90.12 92 MET A C 1
ATOM 693 O O . MET A 1 92 ? 18.382 -5.668 -13.005 1.00 90.12 92 MET A O 1
ATOM 697 N N . ARG A 1 93 ? 18.949 -7.620 -13.958 1.00 91.12 93 ARG A N 1
ATOM 698 C CA . ARG A 1 93 ? 19.999 -7.081 -14.841 1.00 91.12 93 ARG A CA 1
ATOM 699 C C . ARG A 1 93 ? 19.486 -6.036 -15.847 1.00 91.12 93 ARG A C 1
ATOM 701 O O . ARG A 1 93 ? 20.275 -5.245 -16.350 1.00 91.12 93 ARG A O 1
ATOM 708 N N . GLU A 1 94 ? 18.182 -6.003 -16.113 1.00 92.88 94 GLU A N 1
ATOM 709 C CA . GLU A 1 94 ? 17.510 -5.097 -17.051 1.00 92.88 94 GLU A CA 1
ATOM 710 C C . GLU A 1 94 ? 16.726 -3.979 -16.341 1.00 92.88 94 GLU A C 1
ATOM 712 O O . GLU A 1 94 ? 15.837 -3.361 -16.930 1.00 92.88 94 GLU A O 1
ATOM 717 N N . ILE A 1 95 ? 17.077 -3.641 -15.092 1.00 91.56 95 ILE A N 1
ATOM 718 C CA . ILE A 1 95 ? 16.407 -2.577 -14.323 1.00 91.56 95 ILE A CA 1
ATOM 719 C C . ILE A 1 95 ? 16.309 -1.236 -15.075 1.00 91.56 95 ILE A C 1
ATOM 721 O O . ILE A 1 95 ? 15.322 -0.520 -14.924 1.00 91.56 95 ILE A O 1
ATOM 725 N N . GLY A 1 96 ? 17.282 -0.905 -15.930 1.00 91.88 96 GLY A N 1
ATOM 726 C CA . GLY A 1 96 ? 17.227 0.301 -16.763 1.00 91.88 96 GLY A CA 1
ATOM 727 C C . GLY A 1 96 ? 16.086 0.277 -17.790 1.00 91.88 96 GLY A C 1
ATOM 728 O O . GLY A 1 96 ? 15.410 1.288 -17.987 1.00 91.88 96 GLY A O 1
ATOM 729 N N . ALA A 1 97 ? 15.818 -0.881 -18.401 1.00 89.50 97 ALA A N 1
ATOM 730 C CA . ALA A 1 97 ? 14.684 -1.063 -19.306 1.00 89.50 97 ALA A CA 1
ATOM 731 C C . ALA A 1 97 ? 13.361 -0.999 -18.531 1.00 89.50 97 ALA A C 1
ATOM 733 O O . ALA A 1 97 ? 12.463 -0.250 -18.920 1.00 89.50 97 ALA A O 1
ATOM 734 N N . ALA A 1 98 ? 13.289 -1.672 -17.377 1.00 86.94 98 ALA A N 1
ATOM 735 C CA . ALA A 1 98 ? 12.130 -1.613 -16.488 1.00 86.94 98 ALA A CA 1
ATOM 736 C C . ALA A 1 98 ? 11.795 -0.167 -16.074 1.00 86.94 98 ALA A C 1
ATOM 738 O O . ALA A 1 98 ? 10.641 0.256 -16.142 1.00 86.94 98 ALA A O 1
ATOM 739 N N . GLN A 1 99 ? 12.805 0.635 -15.715 1.00 87.62 99 GLN A N 1
ATOM 740 C CA . GLN A 1 99 ? 12.643 2.053 -15.375 1.00 87.62 99 GLN A CA 1
ATOM 741 C C . GLN A 1 99 ? 12.164 2.895 -16.562 1.00 87.62 99 GLN A C 1
ATOM 743 O O . GLN A 1 99 ? 11.300 3.758 -16.389 1.00 87.62 99 GLN A O 1
ATOM 748 N N . HIS A 1 100 ? 12.695 2.652 -17.763 1.00 88.75 100 HIS A N 1
ATOM 749 C CA . HIS A 1 100 ? 12.262 3.357 -18.967 1.00 88.75 100 HIS A CA 1
ATOM 750 C C . HIS A 1 100 ? 10.787 3.076 -19.277 1.00 88.75 100 HIS A C 1
ATOM 752 O O . HIS A 1 100 ? 10.028 4.002 -19.566 1.00 88.75 100 HIS A O 1
ATOM 758 N N . VAL A 1 101 ? 10.363 1.815 -19.177 1.00 84.94 101 VAL A N 1
ATOM 759 C CA . VAL A 1 101 ? 8.976 1.410 -19.430 1.00 84.94 101 VAL A CA 1
ATOM 760 C C . VAL A 1 101 ? 8.054 1.943 -18.326 1.00 84.94 101 VAL A C 1
ATOM 762 O O . VAL A 1 101 ? 7.021 2.541 -18.647 1.00 84.94 101 VAL A O 1
ATOM 765 N N . PHE A 1 102 ? 8.445 1.854 -17.049 1.00 83.25 102 PHE A N 1
ATOM 766 C CA . PHE A 1 102 ? 7.713 2.451 -15.920 1.00 83.25 102 PHE A CA 1
ATOM 767 C C . PHE A 1 102 ? 7.526 3.970 -16.084 1.00 83.25 102 PHE A C 1
ATOM 769 O O . PHE A 1 102 ? 6.438 4.510 -15.864 1.00 83.25 102 PHE A O 1
ATOM 776 N N . GLY A 1 103 ? 8.568 4.669 -16.543 1.00 84.50 103 GLY A N 1
ATOM 777 C CA . GLY A 1 103 ? 8.555 6.116 -16.768 1.00 84.50 103 GLY A CA 1
ATOM 778 C C . GLY A 1 103 ? 7.539 6.588 -17.812 1.00 84.50 103 GLY A C 1
ATOM 779 O O . GLY A 1 103 ? 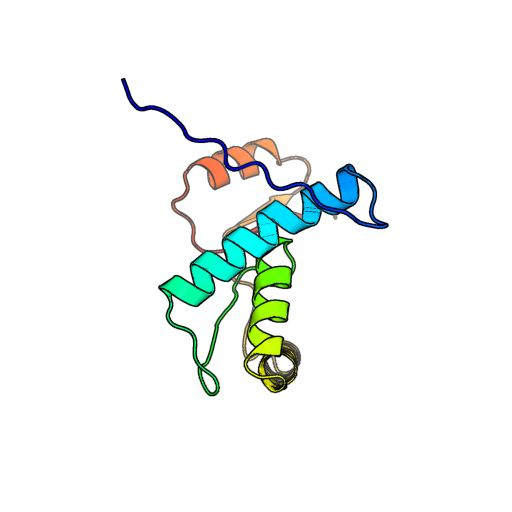7.098 7.736 -17.743 1.00 84.50 103 GLY A O 1
ATOM 780 N N . LYS A 1 104 ? 7.109 5.713 -18.734 1.00 86.06 104 LYS A N 1
ATOM 781 C CA . LYS A 1 104 ? 6.090 6.040 -19.747 1.00 86.06 104 LYS A CA 1
ATOM 782 C C . LYS A 1 104 ? 4.689 6.212 -19.155 1.00 86.06 104 LYS A C 1
ATOM 784 O O . LYS A 1 104 ? 3.855 6.831 -19.805 1.00 86.06 104 LYS A O 1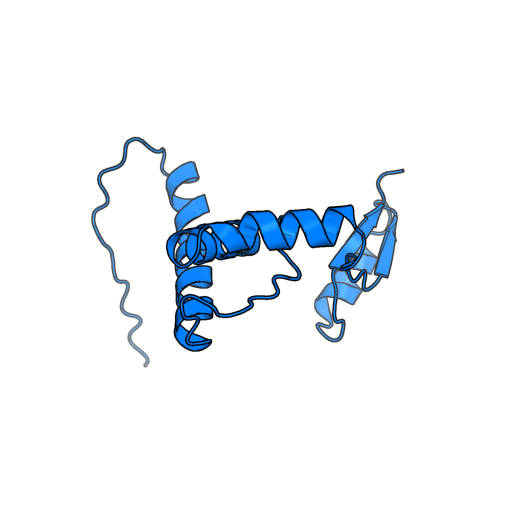
ATOM 789 N N . LYS A 1 105 ? 4.417 5.692 -17.947 1.00 77.44 105 LYS A N 1
ATOM 790 C CA . LYS A 1 105 ? 3.126 5.824 -17.232 1.00 77.44 105 LYS A CA 1
ATOM 791 C C . LYS A 1 105 ? 1.876 5.421 -18.038 1.00 77.44 105 LYS A C 1
ATOM 793 O O . LYS A 1 105 ? 0.786 5.909 -17.767 1.00 77.44 105 LYS A O 1
ATOM 798 N N . VAL A 1 106 ? 2.027 4.536 -19.021 1.00 78.75 106 VAL A N 1
ATOM 799 C CA . VAL A 1 106 ? 0.929 4.041 -19.880 1.00 78.75 106 VAL A CA 1
ATOM 800 C C . VAL A 1 106 ? 0.413 2.662 -19.467 1.00 78.75 106 VAL A C 1
ATOM 802 O O . VAL A 1 106 ? -0.559 2.175 -20.031 1.00 78.75 106 VAL A O 1
ATOM 805 N N . GLN A 1 107 ? 1.062 2.021 -18.497 1.00 71.19 107 GLN A N 1
ATOM 806 C CA . GLN A 1 107 ? 0.748 0.660 -18.075 1.00 71.19 107 GLN A CA 1
ATOM 807 C C . GLN A 1 107 ? -0.215 0.669 -16.887 1.00 71.19 107 GLN A C 1
ATOM 809 O O . GLN A 1 107 ? -0.088 1.506 -15.989 1.00 71.19 107 GLN A O 1
ATOM 814 N N . ILE A 1 108 ? -1.115 -0.311 -16.843 1.00 71.69 108 ILE A N 1
ATOM 815 C CA . ILE A 1 108 ? -1.875 -0.662 -15.641 1.00 71.69 108 ILE A CA 1
ATOM 816 C C . ILE A 1 108 ? -1.224 -1.918 -15.061 1.00 71.69 108 ILE A C 1
ATOM 818 O O . ILE A 1 108 ? -1.040 -2.890 -15.784 1.00 71.69 108 ILE A O 1
ATOM 822 N N . GLY A 1 109 ? -0.890 -1.898 -13.769 1.00 68.56 109 GLY A N 1
ATOM 823 C CA . GLY A 1 109 ? -0.248 -3.022 -13.082 1.00 68.56 109 GLY A CA 1
ATOM 824 C C . GLY A 1 109 ? 1.143 -2.695 -12.544 1.00 68.56 109 GLY A C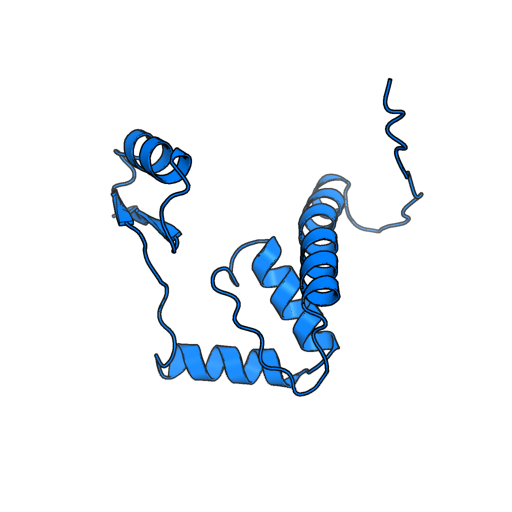 1
ATOM 825 O O . GLY A 1 109 ? 1.605 -1.553 -12.616 1.00 68.56 109 GLY A O 1
ATOM 826 N N . LYS A 1 110 ? 1.800 -3.692 -11.948 1.00 70.88 110 LYS A N 1
ATOM 827 C CA . LYS A 1 110 ? 3.157 -3.560 -11.403 1.00 70.88 110 LYS A CA 1
ATOM 828 C C . LYS A 1 110 ? 4.183 -3.963 -12.455 1.00 70.88 110 LYS A C 1
ATOM 830 O O . LYS A 1 110 ? 4.048 -5.006 -13.084 1.00 70.88 110 LYS A O 1
ATOM 835 N N . THR A 1 111 ? 5.228 -3.156 -12.605 1.00 77.69 111 THR A N 1
ATOM 836 C CA . THR A 1 111 ? 6.466 -3.606 -13.244 1.00 77.69 111 THR A CA 1
ATOM 837 C C . THR A 1 111 ? 7.227 -4.451 -12.227 1.00 77.69 111 THR A C 1
ATOM 839 O O . THR A 1 111 ? 7.561 -3.957 -11.145 1.00 77.69 111 THR A O 1
ATOM 842 N N . VAL A 1 112 ? 7.457 -5.721 -12.540 1.00 81.94 112 VAL A N 1
ATOM 843 C CA . VAL A 1 112 ? 8.078 -6.692 -11.634 1.00 81.94 112 VAL A CA 1
ATOM 844 C C . VAL A 1 112 ? 9.544 -6.874 -12.013 1.00 81.94 112 VAL A C 1
ATOM 846 O O . VAL A 1 112 ? 9.880 -6.952 -13.192 1.00 81.94 112 VAL A O 1
ATOM 849 N N . LEU A 1 113 ? 10.422 -6.931 -11.008 1.00 83.44 113 LEU A N 1
ATOM 850 C CA . LEU A 1 113 ? 11.817 -7.324 -11.190 1.00 83.44 113 LEU A CA 1
ATOM 851 C C . LEU A 1 113 ? 12.002 -8.754 -10.690 1.00 83.44 113 LEU A C 1
ATOM 853 O O . LEU A 1 113 ? 11.770 -9.034 -9.515 1.00 83.44 113 LEU A O 1
ATOM 857 N N . ASP A 1 114 ? 12.418 -9.633 -11.591 1.00 85.38 114 ASP A N 1
ATOM 858 C CA . ASP A 1 114 ? 12.784 -11.009 -11.293 1.00 85.38 114 ASP A CA 1
ATOM 859 C C . ASP A 1 114 ? 14.243 -11.072 -10.820 1.00 85.38 114 ASP A C 1
ATOM 861 O O . ASP A 1 114 ? 15.150 -10.538 -11.466 1.00 85.38 114 ASP A O 1
ATOM 865 N N . LEU A 1 115 ? 14.445 -11.689 -9.658 1.00 81.69 115 LEU A N 1
ATOM 866 C CA . LEU A 1 115 ? 15.740 -11.826 -8.989 1.00 81.69 115 LEU A CA 1
ATOM 867 C C . LEU A 1 115 ? 16.376 -13.209 -9.204 1.00 81.69 115 LEU A C 1
ATOM 869 O O . LEU A 1 115 ? 17.447 -13.450 -8.641 1.00 81.69 115 LEU A O 1
ATOM 873 N N . SER A 1 116 ? 15.702 -14.109 -9.930 1.00 76.19 116 SER A N 1
ATOM 874 C CA . SER A 1 116 ? 16.184 -15.468 -10.200 1.00 76.19 116 SER A CA 1
ATOM 875 C C . SER A 1 116 ? 17.353 -15.543 -11.183 1.00 76.19 116 SER A C 1
ATOM 877 O O . SER A 1 116 ? 17.576 -14.594 -11.977 1.00 76.19 116 SER A O 1
#

Sequence (116 aa):
MLKMRFQQYPVKSVLTDIKLASFFRSYTTAENLLTRAAVQAGGTVLETGASCGLGSAAVQLAAVLEPEVVVHLVGRIERRDIAPLDAETFPMREIGAAQHVFGKKVQIGKTVLDLS

Secondary structure (DSSP, 8-state):
-------------SS-HHHHHHHHHHHHHHHHHHHHTT--TT-----TTTTSHHHHHHHHHHHHH-THHHHHHHHHHHTTSS---EEEEEEGGGHHHHHHHHHT----SEEEEE--

pLDDT: mean 77.19, std 11.43, range [33.31, 92.88]

Organism: NCBI:txid74348

Radius of gyration: 17.81 Å; chains: 1; bounding box: 40×53×41 Å

Foldseek 3Di:
DDDDDDDDDDDDDPDDPVVVVLQPVQQVVLVVVCVVVVDAQVDADDQLPCPDSNNVNNQVVVCVRPVCNVVVVVVCVVVVVDDFPAQEEDEPVVVVVLVVVVVVVPTDGDHHYDPD